Protein AF-A0A5C7KSA1-F1 (afdb_monomer)

Structure (mmCIF, N/CA/C/O backbone):
data_AF-A0A5C7KSA1-F1
#
_entry.id   AF-A0A5C7KSA1-F1
#
loop_
_atom_site.group_PDB
_atom_site.id
_atom_site.type_symbol
_atom_site.label_atom_id
_atom_site.label_alt_id
_atom_site.label_comp_id
_atom_site.label_asym_id
_atom_site.label_entity_id
_atom_site.label_seq_id
_atom_site.pdbx_PDB_ins_code
_atom_site.Cartn_x
_atom_site.Cartn_y
_atom_site.Cartn_z
_atom_site.occupa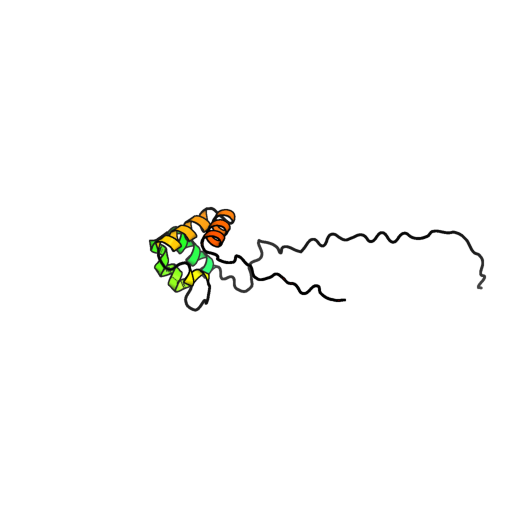ncy
_atom_site.B_iso_or_equiv
_atom_site.auth_seq_id
_atom_site.auth_comp_id
_atom_site.auth_asym_id
_atom_site.auth_atom_id
_atom_site.pdbx_PDB_model_num
ATOM 1 N N . MET A 1 1 ? 49.947 35.793 -51.530 1.00 36.53 1 MET A N 1
ATOM 2 C CA . MET A 1 1 ? 50.448 37.117 -51.109 1.00 36.53 1 MET A CA 1
ATOM 3 C C . MET A 1 1 ? 49.514 37.658 -50.042 1.00 36.53 1 MET A C 1
ATOM 5 O O . MET A 1 1 ? 48.342 37.882 -50.291 1.00 36.53 1 MET A O 1
ATOM 9 N N . ASN A 1 2 ? 50.054 37.739 -48.840 1.00 44.66 2 ASN A N 1
ATOM 10 C CA . ASN A 1 2 ? 49.577 38.413 -47.641 1.00 44.66 2 ASN A CA 1
ATOM 11 C C . ASN A 1 2 ? 49.479 39.934 -47.838 1.00 44.66 2 ASN A C 1
ATOM 13 O O . ASN A 1 2 ? 50.385 40.516 -48.430 1.00 44.66 2 ASN A O 1
ATOM 17 N N . LYS A 1 3 ? 48.442 40.567 -47.271 1.00 44.00 3 LYS A N 1
ATOM 18 C CA . LYS A 1 3 ? 48.503 41.944 -46.755 1.00 44.00 3 LYS A CA 1
ATOM 19 C C . LYS A 1 3 ? 47.337 42.242 -45.805 1.00 44.00 3 LYS A C 1
ATOM 21 O O . LYS A 1 3 ? 46.172 42.045 -46.123 1.00 44.00 3 LYS A O 1
ATOM 26 N N . THR A 1 4 ? 47.758 42.663 -44.624 1.00 53.41 4 THR A N 1
ATOM 27 C CA . THR A 1 4 ? 47.075 43.171 -43.431 1.00 53.41 4 THR A CA 1
ATOM 28 C C . THR A 1 4 ? 46.329 44.485 -43.686 1.00 53.41 4 THR A C 1
ATOM 30 O O . THR A 1 4 ? 46.651 45.142 -44.673 1.00 53.41 4 THR A O 1
ATOM 33 N N . LEU A 1 5 ? 45.449 44.868 -42.735 1.00 49.66 5 LEU A N 1
ATOM 34 C CA . LEU A 1 5 ? 44.826 46.189 -42.418 1.00 49.66 5 LEU A CA 1
ATOM 35 C C . LEU A 1 5 ? 43.305 45.986 -42.195 1.00 49.66 5 LEU A C 1
ATOM 37 O O . LEU A 1 5 ? 42.706 45.204 -42.915 1.00 49.66 5 LEU A O 1
ATOM 41 N N . LEU A 1 6 ? 42.568 46.604 -41.270 1.00 46.53 6 LEU A N 1
ATOM 42 C CA . LEU A 1 6 ? 42.792 47.614 -40.236 1.00 46.53 6 LEU A CA 1
ATOM 43 C C . LEU A 1 6 ? 41.576 47.541 -39.264 1.00 46.53 6 LEU A C 1
ATOM 45 O O . LEU A 1 6 ? 40.485 47.135 -39.653 1.00 46.53 6 LEU A O 1
ATOM 49 N N . VAL A 1 7 ? 41.814 47.944 -38.017 1.00 49.81 7 VAL A N 1
ATOM 50 C CA . VAL A 1 7 ? 40.926 48.315 -36.893 1.00 49.81 7 VAL A CA 1
ATOM 51 C C . VAL A 1 7 ? 39.479 48.743 -37.224 1.00 49.81 7 VAL A C 1
ATOM 53 O O . VAL A 1 7 ? 39.268 49.602 -38.076 1.00 49.81 7 VAL A O 1
ATOM 56 N N . GLY A 1 8 ? 38.506 48.290 -36.412 1.00 44.59 8 GLY A N 1
ATOM 57 C CA . GLY A 1 8 ? 37.218 48.981 -36.257 1.00 44.59 8 GLY A CA 1
ATOM 58 C C . GLY A 1 8 ? 36.161 48.288 -35.378 1.00 44.59 8 GLY A C 1
ATOM 59 O O . GLY A 1 8 ? 35.843 47.129 -35.596 1.00 44.59 8 GLY A O 1
ATOM 60 N N . LEU A 1 9 ? 35.568 49.078 -34.472 1.00 44.22 9 LEU A N 1
ATOM 61 C CA . LEU A 1 9 ? 34.281 48.913 -33.767 1.00 44.22 9 LEU A CA 1
ATOM 62 C C . LEU A 1 9 ? 34.159 47.945 -32.566 1.00 44.22 9 LEU A C 1
ATOM 64 O O . LEU A 1 9 ? 34.000 46.737 -32.689 1.00 44.22 9 LEU A O 1
ATOM 68 N N . SER A 1 10 ? 34.122 48.571 -31.385 1.00 49.38 10 SER A N 1
ATOM 69 C CA . SER A 1 10 ? 33.094 48.479 -30.334 1.00 49.38 10 SER A CA 1
ATOM 70 C C . SER A 1 10 ? 32.069 47.340 -30.413 1.00 49.38 10 SER A C 1
ATOM 72 O O . SER A 1 10 ? 31.313 47.295 -31.370 1.00 49.38 10 SER A O 1
ATOM 74 N N . VAL A 1 11 ? 31.932 46.558 -29.333 1.00 49.16 11 VAL A N 1
ATOM 75 C CA . VAL A 1 11 ? 30.693 46.353 -28.541 1.00 49.16 11 VAL A CA 1
ATOM 76 C C . VAL A 1 11 ? 31.086 45.562 -27.284 1.00 49.16 11 VAL A C 1
ATOM 78 O O . VAL A 1 11 ? 31.581 44.441 -27.381 1.00 49.16 11 VAL A O 1
ATOM 81 N N . LEU A 1 12 ? 30.853 46.133 -26.095 1.00 44.16 12 LEU A N 1
ATOM 82 C CA . LEU A 1 12 ? 30.820 45.370 -24.844 1.00 44.16 12 LEU A CA 1
ATOM 83 C C . LEU A 1 12 ? 29.696 44.338 -24.981 1.00 44.16 12 LEU A C 1
ATOM 85 O O . LEU A 1 12 ? 28.515 44.681 -24.924 1.00 44.16 12 LEU A O 1
ATOM 89 N N . SER A 1 13 ? 30.053 43.083 -25.222 1.00 50.84 13 SER A N 1
ATOM 90 C CA . SER A 1 13 ? 29.083 42.000 -25.273 1.00 50.84 13 SER A CA 1
ATOM 91 C C . SER A 1 13 ? 28.599 41.762 -23.845 1.00 50.84 13 SER A C 1
ATOM 93 O O . SER A 1 13 ? 29.296 41.143 -23.042 1.00 50.84 13 SER A O 1
ATOM 95 N N . LEU A 1 14 ? 27.421 42.292 -23.503 1.00 47.72 14 LEU A N 1
ATOM 96 C CA . LEU A 1 14 ? 26.674 41.830 -22.339 1.00 47.72 14 LEU A CA 1
ATOM 97 C C . LEU A 1 14 ? 26.445 40.332 -22.550 1.00 47.72 14 LEU A C 1
ATOM 99 O O . LEU A 1 14 ? 25.612 39.929 -23.361 1.00 47.72 14 LEU A O 1
ATOM 103 N N . ILE A 1 15 ? 27.218 39.504 -21.851 1.00 49.56 15 ILE A N 1
ATOM 104 C CA . ILE A 1 15 ? 26.932 38.081 -21.734 1.00 49.56 15 ILE A CA 1
ATOM 105 C C . ILE A 1 15 ? 25.646 38.015 -20.920 1.00 49.56 15 ILE A C 1
ATOM 107 O O . ILE A 1 15 ? 25.657 38.068 -19.690 1.00 49.56 15 ILE A O 1
ATOM 111 N N . ALA A 1 16 ? 24.516 37.971 -21.623 1.00 50.62 16 ALA A N 1
ATOM 112 C CA . ALA A 1 16 ? 23.271 37.526 -21.043 1.00 50.62 16 ALA A CA 1
ATOM 113 C C . ALA A 1 16 ? 23.531 36.097 -20.564 1.00 50.62 16 ALA A C 1
ATOM 115 O O . ALA A 1 16 ? 23.592 35.160 -21.359 1.00 50.62 16 ALA A O 1
ATOM 116 N N . LEU A 1 17 ? 23.748 35.952 -19.257 1.00 48.88 17 LEU A N 1
ATOM 117 C CA . LEU A 1 17 ? 23.601 34.690 -18.557 1.00 48.88 17 LEU A CA 1
ATOM 118 C C . LEU A 1 17 ? 22.147 34.278 -18.770 1.00 48.88 17 LEU A C 1
ATOM 120 O O . LEU A 1 17 ? 21.267 34.620 -17.982 1.00 48.88 17 LEU A O 1
ATOM 124 N N . SER A 1 18 ? 21.882 33.594 -19.882 1.00 49.88 18 SER A N 1
ATOM 125 C CA . SER A 1 18 ? 20.674 32.816 -20.041 1.00 49.88 18 SER A CA 1
ATOM 126 C C . SER A 1 18 ? 20.754 31.763 -18.952 1.00 49.88 18 SER A C 1
ATOM 128 O O . SER A 1 18 ? 21.420 30.736 -19.100 1.00 49.88 18 SER A O 1
ATOM 130 N N . SER A 1 19 ? 20.133 32.057 -17.817 1.00 50.88 19 SER A N 1
ATOM 131 C CA . SER A 1 19 ? 19.717 31.058 -16.860 1.00 50.88 19 SER A CA 1
ATOM 132 C C . SER A 1 19 ? 18.783 30.132 -17.626 1.00 50.88 19 SER A C 1
ATOM 134 O O . SER A 1 19 ? 17.577 30.346 -17.708 1.00 50.88 19 SER A O 1
ATOM 136 N N . THR A 1 20 ? 19.356 29.113 -18.271 1.00 51.50 20 THR A N 1
ATOM 137 C CA . THR A 1 20 ? 18.608 27.946 -18.710 1.00 51.50 20 THR A CA 1
ATOM 138 C C . THR A 1 20 ? 17.913 27.464 -17.461 1.00 51.50 20 THR A C 1
ATOM 140 O O . THR A 1 20 ? 18.565 26.941 -16.556 1.00 51.50 20 THR A O 1
ATOM 143 N N . ALA A 1 21 ? 16.612 27.745 -17.373 1.00 51.03 21 ALA A N 1
ATOM 144 C CA . ALA A 1 21 ? 15.756 27.195 -16.353 1.00 51.03 21 ALA A CA 1
ATOM 145 C C . ALA A 1 21 ? 16.053 25.701 -16.354 1.00 51.03 21 ALA A C 1
ATOM 147 O O . ALA A 1 21 ? 15.773 25.011 -17.339 1.00 51.03 21 ALA A O 1
ATOM 148 N N . ALA A 1 22 ? 16.731 25.234 -15.305 1.00 57.50 22 ALA A N 1
ATOM 149 C CA . ALA A 1 22 ? 17.000 23.830 -15.113 1.00 57.50 22 ALA A CA 1
ATOM 150 C C . ALA A 1 22 ? 15.629 23.194 -14.915 1.00 57.50 22 ALA A C 1
ATOM 152 O O . ALA A 1 22 ? 15.093 23.142 -13.809 1.00 57.50 22 ALA A O 1
ATOM 153 N N . SER A 1 23 ? 15.009 22.792 -16.022 1.00 58.22 23 SER A N 1
ATOM 154 C CA . SER A 1 23 ? 13.847 21.930 -16.003 1.00 58.22 23 SER A CA 1
ATOM 155 C C . SER A 1 23 ? 14.371 20.635 -15.423 1.00 58.22 23 SER A C 1
ATOM 157 O O . SER A 1 23 ? 14.975 19.837 -16.135 1.00 58.22 23 SER A O 1
ATOM 159 N N . ALA A 1 24 ? 14.252 20.484 -14.103 1.00 61.00 24 ALA A N 1
ATOM 160 C CA . ALA A 1 24 ? 14.585 19.246 -13.431 1.00 61.00 24 ALA A CA 1
ATOM 161 C C . ALA A 1 24 ? 13.820 18.153 -14.175 1.00 61.00 24 ALA A C 1
ATOM 163 O O . ALA A 1 24 ? 12.588 18.142 -14.167 1.00 61.00 24 ALA A O 1
ATOM 164 N N . TYR A 1 25 ? 14.549 17.314 -14.909 1.00 57.53 25 TYR A N 1
ATOM 165 C CA . TYR A 1 25 ? 13.973 16.227 -15.677 1.00 57.53 25 TYR A CA 1
ATOM 166 C C . TYR A 1 25 ? 13.189 15.352 -14.695 1.00 57.53 25 TYR A C 1
ATOM 168 O O . TYR A 1 25 ? 13.774 14.678 -13.850 1.00 57.53 25 TYR A O 1
ATOM 176 N N . ARG A 1 26 ? 11.853 15.411 -14.760 1.00 60.28 26 ARG A N 1
ATOM 177 C CA . ARG A 1 26 ? 10.962 14.733 -13.800 1.00 60.28 26 ARG A CA 1
ATOM 178 C C . ARG A 1 26 ? 10.853 13.224 -14.048 1.00 60.28 26 ARG A C 1
ATOM 180 O O . ARG A 1 26 ? 10.099 12.551 -13.353 1.00 60.28 26 ARG A O 1
ATOM 187 N N . GLY A 1 27 ? 11.614 12.692 -15.007 1.00 62.06 27 GLY A N 1
ATOM 188 C CA . GLY A 1 27 ? 11.396 11.353 -15.533 1.00 62.06 27 GLY A CA 1
ATOM 189 C C . GLY A 1 27 ? 10.112 11.280 -16.357 1.00 62.06 27 GLY A C 1
ATOM 190 O O . GLY A 1 27 ? 9.247 12.152 -16.293 1.00 62.06 27 GLY A O 1
ATOM 191 N N . ASP A 1 28 ? 10.001 10.228 -17.156 1.00 71.31 28 ASP A N 1
ATOM 192 C CA . ASP A 1 28 ? 8.746 9.873 -17.807 1.00 71.31 28 ASP A CA 1
ATOM 193 C C . ASP A 1 28 ? 7.931 9.022 -16.817 1.00 71.31 28 ASP A C 1
ATOM 195 O O . ASP A 1 28 ? 8.413 7.956 -16.421 1.00 71.31 28 ASP A O 1
ATOM 199 N N . PRO A 1 29 ? 6.732 9.461 -16.390 1.00 66.00 29 PRO A N 1
ATOM 200 C CA . PRO A 1 29 ? 5.904 8.714 -15.443 1.00 66.00 29 PRO A CA 1
ATOM 201 C C . PRO A 1 29 ? 5.436 7.360 -15.993 1.00 66.00 29 PRO A C 1
ATOM 203 O O . PRO A 1 29 ? 5.007 6.507 -15.218 1.00 66.00 29 PRO A O 1
ATOM 206 N N . ASN A 1 30 ? 5.539 7.142 -17.307 1.00 76.06 30 ASN A N 1
ATOM 207 C CA . ASN A 1 30 ? 5.219 5.869 -17.945 1.00 76.06 30 ASN A CA 1
ATOM 208 C C . ASN A 1 30 ? 6.396 4.883 -17.920 1.00 76.06 30 ASN A C 1
ATOM 210 O O . ASN A 1 30 ? 6.214 3.702 -18.218 1.00 76.06 30 ASN A O 1
ATOM 214 N N . LYS A 1 31 ? 7.606 5.328 -17.552 1.00 77.19 31 LYS A N 1
ATOM 215 C CA . LYS A 1 31 ? 8.766 4.440 -17.443 1.00 77.19 31 LYS A CA 1
ATOM 216 C C . LYS A 1 31 ? 8.718 3.662 -16.136 1.00 77.19 31 LYS A C 1
ATOM 218 O O . LYS A 1 31 ? 8.820 4.209 -15.040 1.00 77.19 31 LYS A O 1
ATOM 223 N N . GLN A 1 32 ? 8.603 2.350 -16.274 1.00 82.19 32 GLN A N 1
ATOM 224 C CA . GLN A 1 32 ? 8.685 1.408 -15.169 1.00 82.19 32 GLN A CA 1
ATOM 225 C C . GLN A 1 32 ? 10.140 1.284 -14.700 1.00 82.19 32 GLN A C 1
ATOM 227 O O . GLN A 1 32 ? 11.067 1.227 -15.507 1.00 82.19 32 GLN A O 1
ATOM 232 N N . GLY A 1 33 ? 10.353 1.273 -13.383 1.00 73.56 33 GLY A N 1
ATOM 233 C CA . GLY A 1 33 ? 11.691 1.105 -12.815 1.00 73.56 33 GLY A CA 1
ATOM 234 C C . GLY A 1 33 ? 12.230 -0.321 -13.006 1.00 73.56 33 GLY A C 1
ATOM 235 O O . GLY A 1 33 ? 11.446 -1.245 -13.210 1.00 73.56 33 GLY A O 1
ATOM 236 N N . PRO A 1 34 ? 13.544 -0.542 -12.835 1.00 77.62 34 PRO A N 1
ATOM 237 C CA . PRO A 1 34 ? 14.175 -1.861 -13.000 1.00 77.62 34 PRO A CA 1
ATOM 238 C C . PRO A 1 34 ? 13.647 -2.936 -12.031 1.00 77.62 34 PRO A C 1
ATOM 240 O O . PRO A 1 34 ? 13.852 -4.121 -12.252 1.00 77.62 34 PRO A O 1
ATOM 243 N N . ASN A 1 35 ? 12.947 -2.528 -10.968 1.00 79.00 35 ASN A N 1
ATOM 244 C CA . ASN A 1 35 ? 12.313 -3.414 -9.988 1.00 79.00 35 ASN A CA 1
ATOM 245 C C . ASN A 1 35 ? 10.812 -3.650 -10.254 1.00 79.00 35 ASN A C 1
ATOM 247 O O . ASN A 1 35 ? 10.102 -4.136 -9.367 1.00 79.00 35 ASN A O 1
ATOM 251 N N . TYR A 1 36 ? 10.295 -3.232 -11.413 1.00 84.06 36 TYR A N 1
ATOM 252 C CA . TYR A 1 36 ? 8.911 -3.486 -11.794 1.00 84.06 36 TYR A CA 1
ATOM 253 C C . TYR A 1 36 ? 8.746 -4.923 -12.290 1.00 84.06 36 TYR A C 1
ATOM 255 O O . TYR A 1 36 ? 9.439 -5.360 -13.202 1.00 84.06 36 TYR A O 1
ATOM 263 N N . ASP A 1 37 ? 7.783 -5.626 -11.703 1.00 88.69 37 ASP A N 1
ATOM 264 C CA . ASP A 1 37 ? 7.345 -6.946 -12.141 1.00 88.69 37 ASP A CA 1
ATOM 265 C C . ASP A 1 37 ? 5.828 -6.883 -12.424 1.00 88.69 37 ASP A C 1
ATOM 267 O O . ASP A 1 37 ? 5.057 -6.576 -11.499 1.00 88.69 37 ASP A O 1
ATOM 271 N N . PRO A 1 38 ? 5.377 -7.115 -13.676 1.00 89.31 38 PRO A N 1
ATOM 272 C CA . PRO A 1 38 ? 3.968 -6.981 -14.053 1.00 89.31 38 PRO A CA 1
ATOM 273 C C . PRO A 1 38 ? 3.044 -7.963 -13.322 1.00 89.31 38 PRO A C 1
ATOM 275 O O . PRO A 1 38 ? 1.927 -7.601 -12.935 1.00 89.31 38 PRO A O 1
ATOM 278 N N . ALA A 1 39 ? 3.505 -9.199 -13.102 1.00 90.12 39 ALA A N 1
ATOM 279 C CA . ALA A 1 39 ? 2.718 -10.239 -12.445 1.00 90.12 39 ALA A CA 1
ATOM 280 C C . ALA A 1 39 ? 2.460 -9.871 -10.978 1.00 90.12 39 ALA A C 1
ATOM 282 O O . ALA A 1 39 ? 1.323 -9.899 -10.502 1.00 90.12 39 ALA A O 1
ATOM 283 N N . ARG A 1 40 ? 3.499 -9.412 -10.279 1.00 89.00 40 ARG A N 1
ATOM 284 C CA . ARG A 1 40 ? 3.412 -8.904 -8.912 1.00 89.00 40 ARG A CA 1
ATOM 285 C C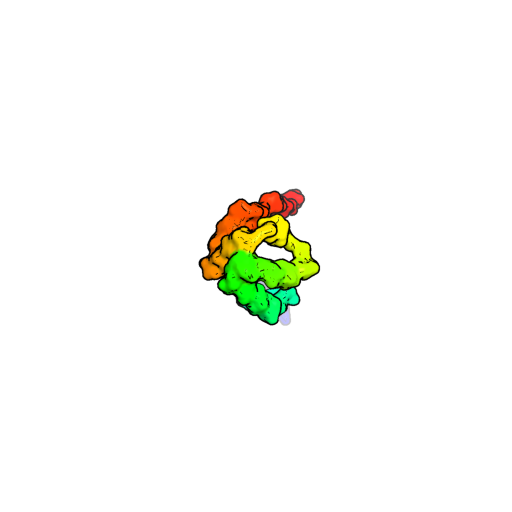 . ARG A 1 40 ? 2.572 -7.637 -8.829 1.00 89.00 40 ARG A C 1
ATOM 287 O O . ARG A 1 40 ? 1.801 -7.504 -7.881 1.00 89.00 40 ARG A O 1
ATOM 294 N N . HIS A 1 41 ? 2.715 -6.704 -9.775 1.00 89.56 41 HIS A N 1
ATOM 295 C CA . HIS A 1 41 ? 1.884 -5.499 -9.803 1.00 89.56 41 HIS A CA 1
ATOM 296 C C . HIS A 1 41 ? 0.401 -5.874 -9.858 1.00 89.56 41 HIS A C 1
ATOM 298 O O . HIS A 1 41 ? -0.375 -5.431 -9.016 1.00 89.56 41 HIS A O 1
ATOM 304 N N . THR A 1 42 ? 0.038 -6.761 -10.782 1.00 93.38 42 THR A N 1
ATOM 305 C CA . THR A 1 42 ? -1.332 -7.261 -10.939 1.00 93.38 42 THR A CA 1
ATOM 306 C C . THR A 1 42 ? -1.820 -7.977 -9.679 1.00 93.38 42 THR A C 1
ATOM 308 O O . THR A 1 42 ? -2.909 -7.688 -9.186 1.00 93.38 42 THR A O 1
ATOM 311 N N . ALA A 1 43 ? -0.990 -8.842 -9.086 1.00 93.38 43 ALA A N 1
ATOM 312 C CA . ALA A 1 43 ? -1.327 -9.535 -7.845 1.00 93.38 43 ALA A CA 1
ATOM 313 C C . ALA A 1 43 ? -1.617 -8.554 -6.697 1.00 93.38 43 ALA A C 1
ATOM 315 O O . ALA A 1 43 ? -2.588 -8.735 -5.965 1.00 93.38 43 ALA A O 1
ATOM 316 N N . ILE A 1 44 ? -0.825 -7.484 -6.564 1.00 91.50 44 ILE A N 1
ATOM 317 C CA . ILE A 1 44 ? -1.061 -6.432 -5.567 1.00 91.50 44 ILE A CA 1
ATOM 318 C C . ILE A 1 44 ? -2.367 -5.682 -5.854 1.00 91.50 44 ILE A C 1
ATOM 320 O O . ILE A 1 44 ? -3.144 -5.465 -4.923 1.00 91.50 44 ILE A O 1
ATOM 324 N N . GLN A 1 45 ? -2.650 -5.324 -7.107 1.00 93.31 45 GLN A N 1
ATOM 325 C CA . GLN A 1 45 ? -3.903 -4.646 -7.460 1.00 93.31 45 GLN A CA 1
ATOM 326 C C . GLN A 1 45 ? -5.132 -5.477 -7.071 1.00 93.31 45 GLN A C 1
ATOM 328 O O . GLN A 1 45 ? -6.074 -4.948 -6.476 1.00 93.31 45 GLN A O 1
ATOM 333 N N . GLU A 1 46 ? -5.096 -6.794 -7.288 1.00 94.56 46 GLU A N 1
ATOM 334 C CA . GLU A 1 46 ? -6.171 -7.683 -6.837 1.00 94.56 46 GLU A CA 1
ATOM 335 C C . GLU A 1 46 ? -6.328 -7.689 -5.310 1.00 94.56 46 GLU A C 1
ATOM 337 O O . GLU A 1 46 ? -7.454 -7.739 -4.807 1.00 94.56 46 GLU A O 1
ATOM 342 N N . THR A 1 47 ? -5.236 -7.573 -4.542 1.00 94.19 47 THR A N 1
ATOM 343 C CA . THR A 1 47 ? -5.351 -7.425 -3.078 1.00 94.19 47 THR A CA 1
ATOM 344 C C . THR A 1 47 ? -6.060 -6.132 -2.681 1.00 94.19 47 THR A C 1
ATOM 346 O O . THR A 1 47 ? -6.914 -6.162 -1.798 1.00 94.19 47 THR A O 1
ATOM 349 N N . PHE A 1 48 ? -5.796 -5.015 -3.366 1.00 94.12 48 PHE A N 1
ATOM 350 C CA . PHE A 1 48 ? -6.499 -3.754 -3.110 1.00 94.12 48 PHE A CA 1
ATOM 351 C C . PHE A 1 48 ? -7.972 -3.821 -3.520 1.00 94.12 48 PHE A C 1
ATOM 353 O O . PHE A 1 48 ? -8.842 -3.248 -2.854 1.00 94.12 48 PHE A O 1
ATOM 360 N N . ARG A 1 49 ? -8.293 -4.558 -4.589 1.00 93.06 49 ARG A N 1
ATOM 361 C CA . ARG A 1 49 ? -9.678 -4.778 -5.019 1.00 93.06 49 ARG A CA 1
ATOM 362 C C . ARG A 1 49 ? -10.493 -5.500 -3.945 1.00 9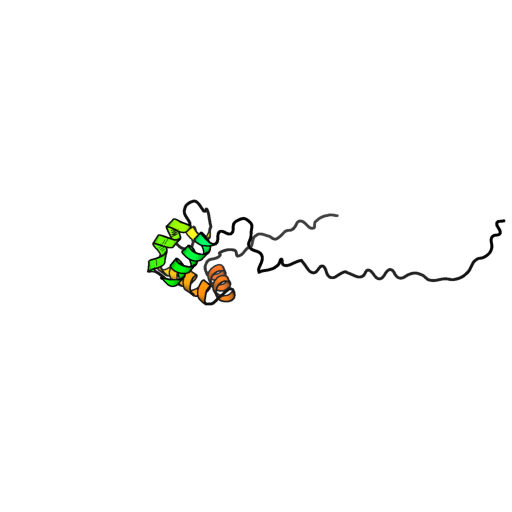3.06 49 ARG A C 1
ATOM 364 O O . ARG A 1 49 ? -11.616 -5.081 -3.682 1.00 93.06 49 ARG A O 1
ATOM 371 N N . LYS A 1 50 ? -9.892 -6.488 -3.272 1.00 91.69 50 LYS A N 1
ATOM 372 C CA . LYS A 1 50 ? -10.492 -7.264 -2.170 1.00 91.69 50 LYS A CA 1
ATOM 373 C C . LYS A 1 50 ? -10.678 -6.488 -0.855 1.00 91.69 50 LYS A C 1
ATOM 375 O O . LYS A 1 50 ? -11.347 -7.001 0.036 1.00 91.69 50 LYS A O 1
ATOM 380 N N . GLY A 1 51 ? -10.114 -5.285 -0.711 1.00 91.25 51 GLY A N 1
ATOM 381 C CA . GLY A 1 51 ? -10.243 -4.492 0.520 1.00 91.25 51 GLY A CA 1
ATOM 382 C C . GLY A 1 51 ? -9.660 -5.225 1.733 1.00 91.25 51 GLY A C 1
ATOM 383 O O . GLY A 1 51 ? -8.603 -5.835 1.624 1.00 91.25 51 GLY A O 1
ATOM 384 N N . GLU A 1 52 ? -10.342 -5.216 2.880 1.00 90.69 52 GLU A N 1
ATOM 385 C CA . GLU A 1 52 ? -9.840 -5.830 4.125 1.00 90.69 52 GLU A CA 1
ATOM 386 C C . GLU A 1 52 ? -9.408 -7.297 3.960 1.00 90.69 52 GLU A C 1
ATOM 388 O O . GLU A 1 52 ? -8.345 -7.695 4.443 1.00 90.69 52 GLU A O 1
ATOM 393 N N . SER A 1 53 ? -10.170 -8.095 3.205 1.00 93.50 53 SER A N 1
ATOM 394 C CA . SER A 1 53 ? -9.872 -9.513 2.955 1.00 93.50 53 SER A CA 1
ATOM 395 C C . SER A 1 53 ? -8.595 -9.736 2.133 1.00 93.50 53 SER A C 1
ATOM 397 O O . SER A 1 53 ? -8.065 -10.846 2.093 1.00 93.50 53 SER A O 1
ATOM 399 N N . GLY A 1 54 ? -8.084 -8.698 1.466 1.00 92.88 54 GLY A N 1
ATOM 400 C CA . GLY A 1 54 ? -6.841 -8.744 0.700 1.00 92.88 54 GLY A CA 1
ATOM 401 C C . GLY A 1 54 ? -5.574 -8.668 1.554 1.00 92.88 54 GLY A C 1
ATOM 402 O O . GLY A 1 54 ? -4.501 -9.001 1.049 1.00 92.88 54 GLY A O 1
ATOM 403 N N . TYR A 1 55 ? -5.676 -8.279 2.830 1.00 94.94 55 TYR A N 1
ATOM 404 C CA . TYR A 1 55 ? -4.518 -7.964 3.673 1.00 94.94 55 TYR A CA 1
ATOM 405 C C . TYR A 1 55 ? -3.529 -9.128 3.824 1.00 94.94 55 TYR A C 1
ATOM 407 O O . TYR A 1 55 ? -2.326 -8.954 3.637 1.00 94.94 55 TYR A O 1
ATOM 415 N N . SER A 1 56 ? -4.020 -10.341 4.090 1.00 93.94 56 SER A N 1
ATOM 416 C CA . SER A 1 56 ? -3.167 -11.527 4.254 1.00 93.94 56 SER A CA 1
ATOM 417 C C . SER A 1 56 ? -2.420 -11.894 2.967 1.00 93.94 56 SER A C 1
ATOM 419 O O . SER A 1 56 ? -1.251 -12.275 3.004 1.00 93.94 56 SER A O 1
ATOM 421 N N . SER A 1 57 ? -3.075 -11.736 1.813 1.00 94.62 57 SER A N 1
ATOM 422 C CA . SER A 1 57 ? -2.459 -11.954 0.500 1.00 94.62 57 SER A CA 1
ATOM 423 C C . SER A 1 57 ? -1.419 -10.876 0.202 1.00 94.62 57 SER A C 1
ATOM 425 O O . SER A 1 57 ? -0.334 -11.175 -0.290 1.00 94.62 57 SER A O 1
ATOM 427 N N . TRP A 1 58 ? -1.721 -9.626 0.556 1.00 94.44 58 TRP A N 1
ATOM 428 C CA . TRP A 1 58 ? -0.797 -8.512 0.405 1.00 94.44 58 TRP A CA 1
ATOM 429 C C . TRP A 1 58 ? 0.458 -8.689 1.263 1.00 94.44 58 TRP A C 1
ATOM 431 O O . TRP A 1 58 ? 1.562 -8.492 0.761 1.00 94.44 58 TRP A O 1
ATOM 441 N N . LEU A 1 59 ? 0.322 -9.135 2.517 1.00 92.00 59 LEU A N 1
ATOM 442 C CA . LEU A 1 59 ? 1.464 -9.418 3.391 1.00 92.00 59 LEU A CA 1
ATOM 443 C C . LEU A 1 59 ? 2.418 -10.450 2.781 1.00 92.00 59 LEU A C 1
ATOM 445 O O . LEU A 1 59 ? 3.625 -10.220 2.797 1.00 92.00 59 LEU A O 1
ATOM 449 N N . LYS A 1 60 ? 1.887 -11.528 2.186 1.00 92.88 60 LYS A N 1
ATOM 450 C CA . LYS A 1 60 ? 2.686 -12.540 1.470 1.00 92.88 60 LYS A CA 1
ATOM 451 C C . LYS A 1 60 ? 3.423 -11.942 0.268 1.00 92.88 60 LYS A C 1
ATOM 453 O O . LYS A 1 60 ? 4.612 -12.167 0.092 1.00 92.88 60 LYS A O 1
ATOM 458 N N . LEU A 1 61 ? 2.758 -11.095 -0.523 1.00 91.12 61 LEU A N 1
ATOM 459 C CA . LEU A 1 61 ? 3.386 -10.386 -1.656 1.00 91.12 61 LEU A CA 1
ATOM 460 C C . LEU A 1 61 ? 4.443 -9.346 -1.229 1.00 91.12 61 LEU A C 1
ATOM 462 O O . LEU A 1 61 ? 5.231 -8.864 -2.055 1.00 91.12 61 LEU A O 1
ATOM 466 N N . MET A 1 62 ? 4.432 -8.965 0.048 1.00 88.56 62 MET A N 1
ATOM 467 C CA . MET A 1 62 ? 5.372 -8.041 0.683 1.00 88.56 62 MET A CA 1
ATOM 468 C C . MET A 1 62 ? 6.380 -8.765 1.593 1.00 88.56 62 MET A C 1
ATOM 470 O O . MET A 1 62 ? 7.172 -8.122 2.295 1.00 88.56 62 MET A O 1
ATOM 474 N N . GLU A 1 63 ? 6.379 -10.095 1.602 1.00 87.75 63 GLU A N 1
ATOM 475 C CA . GLU A 1 63 ? 7.382 -10.900 2.286 1.00 87.75 63 GLU A CA 1
ATOM 476 C C . GLU A 1 63 ? 8.769 -10.664 1.665 1.00 87.75 63 GLU A C 1
ATOM 478 O O . GLU A 1 63 ? 8.897 -10.337 0.485 1.00 87.75 63 GLU A O 1
ATOM 483 N N . GLY A 1 64 ? 9.818 -10.680 2.490 1.00 82.12 64 GLY A N 1
ATOM 484 C CA . GLY A 1 64 ? 11.183 -10.354 2.051 1.00 82.12 64 GLY A CA 1
ATOM 485 C C . GLY A 1 64 ? 11.430 -8.885 1.667 1.00 82.12 64 GLY A C 1
ATOM 486 O O . GLY A 1 64 ? 12.564 -8.512 1.384 1.00 82.12 64 GLY A O 1
ATOM 487 N N . LYS A 1 65 ? 10.408 -8.014 1.686 1.00 80.56 65 LYS A N 1
ATOM 488 C CA . LYS A 1 65 ? 10.569 -6.569 1.458 1.00 80.56 65 LYS A CA 1
ATOM 489 C C . LYS A 1 65 ? 10.529 -5.808 2.780 1.00 80.56 65 LYS A C 1
ATOM 491 O O . LYS A 1 65 ? 9.470 -5.667 3.395 1.00 80.56 65 LYS A O 1
ATOM 496 N N . ALA A 1 66 ? 11.676 -5.283 3.201 1.00 68.25 66 ALA A N 1
ATOM 497 C CA . ALA A 1 66 ? 11.754 -4.331 4.303 1.00 68.25 66 ALA A CA 1
ATOM 498 C C . ALA A 1 66 ? 11.200 -2.980 3.828 1.00 68.25 66 ALA A C 1
ATOM 500 O O . ALA A 1 66 ? 11.861 -2.236 3.108 1.00 68.25 66 ALA A O 1
ATOM 501 N N . THR A 1 67 ? 9.942 -2.687 4.166 1.00 79.69 67 THR A N 1
ATOM 502 C CA . THR A 1 67 ? 9.313 -1.402 3.839 1.00 79.69 67 THR A CA 1
ATOM 503 C C . THR A 1 67 ? 8.622 -0.845 5.071 1.00 79.69 67 THR A C 1
ATOM 505 O O . THR A 1 67 ? 7.860 -1.552 5.728 1.00 79.69 67 THR A O 1
ATOM 508 N N . ARG A 1 68 ? 8.813 0.452 5.330 1.00 84.62 68 ARG A N 1
ATOM 509 C CA . ARG A 1 68 ? 8.103 1.190 6.388 1.00 84.62 68 ARG A CA 1
ATOM 510 C C . ARG A 1 68 ? 6.577 1.068 6.268 1.00 84.62 68 ARG A C 1
ATOM 512 O O . ARG A 1 68 ? 5.860 1.134 7.257 1.00 84.62 68 ARG A O 1
ATOM 519 N N . LEU A 1 69 ? 6.085 0.826 5.052 1.00 86.19 69 LEU A N 1
ATOM 520 C CA . LEU A 1 69 ? 4.676 0.575 4.767 1.00 86.19 69 LEU A CA 1
ATOM 521 C C . LEU A 1 69 ? 4.125 -0.647 5.529 1.00 86.19 69 LEU A C 1
ATOM 523 O O . LEU A 1 69 ? 3.010 -0.576 6.030 1.00 86.19 69 LEU A O 1
ATOM 527 N N . LYS A 1 70 ? 4.899 -1.732 5.682 1.00 89.12 70 LYS A N 1
ATOM 528 C CA . LYS A 1 70 ? 4.483 -2.913 6.468 1.00 89.12 70 LYS A CA 1
ATOM 529 C C . LYS A 1 70 ? 4.375 -2.630 7.964 1.00 89.12 70 LYS A C 1
ATOM 531 O O . LYS A 1 70 ? 3.558 -3.235 8.640 1.00 89.12 70 LYS A O 1
ATOM 536 N N . GLU A 1 71 ? 5.204 -1.730 8.477 1.00 88.38 71 GLU A N 1
ATOM 537 C CA . GLU A 1 71 ? 5.211 -1.371 9.900 1.00 88.38 71 GLU A CA 1
ATOM 538 C C . GLU A 1 71 ? 4.023 -0.478 10.270 1.00 88.38 71 GLU A C 1
ATOM 540 O O . GLU A 1 71 ? 3.562 -0.489 11.410 1.00 88.38 71 GLU A O 1
ATOM 545 N N . VAL A 1 72 ? 3.536 0.301 9.302 1.00 91.25 72 VAL A N 1
ATOM 546 C CA . VAL A 1 72 ? 2.362 1.163 9.451 1.00 91.25 72 VAL A CA 1
ATOM 547 C C . VAL A 1 72 ? 1.066 0.395 9.220 1.00 91.25 72 VAL A C 1
ATOM 549 O O . VAL A 1 72 ? 0.119 0.552 9.986 1.00 91.25 72 VAL A O 1
ATOM 552 N N . ILE A 1 73 ? 1.013 -0.444 8.183 1.00 92.56 73 ILE A N 1
ATOM 553 C CA . ILE A 1 73 ? -0.168 -1.249 7.861 1.00 92.56 73 ILE A CA 1
ATOM 554 C C . ILE A 1 73 ? -0.172 -2.507 8.743 1.00 92.56 73 ILE A C 1
ATOM 556 O O . ILE A 1 73 ? 0.169 -3.611 8.307 1.00 92.56 73 ILE A O 1
ATOM 560 N N . LYS A 1 74 ? -0.535 -2.307 10.013 1.00 89.56 74 LYS A N 1
ATOM 561 C CA . LYS A 1 74 ? -0.530 -3.339 11.063 1.00 89.56 74 LYS A CA 1
ATOM 562 C C . LYS A 1 74 ? -1.753 -4.252 11.048 1.00 89.56 74 LYS A C 1
ATOM 564 O O . LYS A 1 74 ? -1.708 -5.324 11.642 1.00 89.56 74 LYS A O 1
ATOM 569 N N . ASP A 1 75 ? -2.832 -3.827 10.399 1.00 94.00 75 ASP A N 1
ATOM 570 C CA . ASP A 1 75 ? -4.098 -4.549 10.382 1.00 94.00 75 ASP A CA 1
ATOM 571 C C . ASP A 1 75 ? -4.863 -4.355 9.063 1.00 94.00 75 ASP A C 1
ATOM 573 O O . ASP A 1 75 ? -4.499 -3.542 8.203 1.00 94.00 75 ASP A O 1
ATOM 577 N N . SER A 1 76 ? -5.941 -5.127 8.909 1.00 93.88 76 SER A N 1
ATOM 578 C CA . SER A 1 76 ? -6.783 -5.126 7.713 1.00 93.88 76 SER A CA 1
ATOM 579 C C . SER A 1 76 ? -7.532 -3.812 7.490 1.00 93.88 76 SER A C 1
ATOM 581 O O . SER A 1 76 ? -7.798 -3.474 6.338 1.00 93.88 76 SER A O 1
ATOM 583 N N . LYS A 1 77 ? -7.837 -3.049 8.547 1.00 94.81 77 LYS A N 1
ATOM 584 C CA . LYS A 1 77 ? -8.559 -1.772 8.443 1.00 94.81 77 LYS A CA 1
ATOM 585 C C . LYS A 1 77 ? -7.649 -0.698 7.863 1.00 94.81 77 LYS A C 1
ATOM 587 O O . LYS A 1 77 ? -8.013 -0.051 6.884 1.00 94.81 77 LYS A O 1
ATOM 592 N N . VAL A 1 78 ? -6.428 -0.573 8.387 1.00 94.31 78 VAL A N 1
ATOM 593 C CA . VAL A 1 78 ? -5.406 0.332 7.832 1.00 94.31 78 VAL A CA 1
ATOM 594 C C . VAL A 1 78 ? -5.039 -0.085 6.404 1.00 94.31 78 VAL A C 1
ATOM 596 O O . VAL A 1 78 ? -4.818 0.765 5.540 1.00 94.31 78 VAL A O 1
ATOM 599 N N . PHE A 1 79 ? -5.035 -1.391 6.114 1.00 95.94 79 PHE A N 1
ATOM 600 C CA . PHE A 1 79 ? -4.865 -1.883 4.748 1.00 95.94 79 PHE A CA 1
ATOM 601 C C . PHE A 1 79 ? -6.004 -1.448 3.825 1.00 95.94 79 PHE A C 1
ATOM 603 O O . PHE A 1 79 ? -5.737 -0.998 2.713 1.00 95.94 79 PHE A O 1
ATOM 610 N N . ALA A 1 80 ? -7.260 -1.550 4.261 1.00 96.06 80 ALA A N 1
ATOM 611 C CA . ALA A 1 80 ? -8.402 -1.120 3.463 1.00 96.06 80 ALA A CA 1
ATOM 612 C C . ALA A 1 80 ? -8.413 0.392 3.224 1.00 96.06 80 ALA A C 1
ATOM 614 O O . ALA A 1 80 ? -8.717 0.819 2.111 1.00 96.06 80 ALA A O 1
ATOM 615 N N . GLU A 1 81 ? -8.011 1.201 4.209 1.00 95.44 81 GLU A N 1
ATOM 616 C CA . GLU A 1 81 ? -7.786 2.635 3.998 1.00 95.44 81 GLU A CA 1
ATOM 617 C C . GLU A 1 81 ? -6.745 2.880 2.898 1.00 95.44 81 GLU A C 1
ATOM 619 O O . GLU A 1 81 ? -6.985 3.660 1.975 1.00 95.44 81 GLU A O 1
ATOM 624 N N . PHE A 1 82 ? -5.614 2.169 2.946 1.00 95.00 82 PHE A N 1
ATOM 625 C CA . PHE A 1 82 ? -4.576 2.277 1.923 1.00 95.00 82 PHE A CA 1
ATOM 626 C C . PHE A 1 82 ? -5.057 1.802 0.545 1.00 95.00 82 PHE A C 1
ATOM 628 O O . PHE A 1 82 ? -4.806 2.462 -0.461 1.00 95.00 82 PHE A O 1
ATOM 635 N N . ALA A 1 83 ? -5.780 0.684 0.485 1.00 95.12 83 ALA A N 1
ATOM 636 C CA . ALA A 1 83 ? -6.357 0.149 -0.742 1.00 95.12 83 ALA A CA 1
ATOM 637 C C . ALA A 1 83 ? -7.376 1.116 -1.364 1.00 95.12 83 ALA A C 1
ATOM 639 O O . ALA A 1 83 ? -7.399 1.299 -2.581 1.00 95.12 83 ALA A O 1
ATOM 640 N N . ASN A 1 84 ? -8.195 1.774 -0.543 1.00 95.19 84 ASN A N 1
ATOM 641 C CA . ASN A 1 84 ? -9.125 2.802 -1.000 1.00 95.19 84 ASN A CA 1
ATOM 642 C C . ASN A 1 84 ? -8.385 4.043 -1.507 1.00 95.19 84 ASN A C 1
ATOM 644 O O . ASN A 1 84 ? -8.736 4.563 -2.564 1.00 95.19 84 ASN A O 1
ATOM 648 N N . ALA A 1 85 ? -7.323 4.468 -0.820 1.00 94.25 85 ALA A N 1
ATOM 649 C CA . ALA A 1 85 ? -6.472 5.556 -1.285 1.00 94.25 85 ALA A CA 1
ATOM 650 C C . ALA A 1 85 ? -5.846 5.249 -2.659 1.00 94.25 85 ALA A C 1
ATOM 652 O O . ALA A 1 85 ? -5.867 6.101 -3.541 1.00 94.25 85 ALA A O 1
ATOM 653 N N . GLN A 1 86 ? -5.369 4.019 -2.883 1.00 91.62 86 GLN A N 1
ATOM 654 C CA . GLN A 1 86 ? -4.843 3.581 -4.186 1.00 91.62 86 GLN A CA 1
ATOM 655 C C . GLN A 1 86 ? -5.883 3.686 -5.311 1.00 91.62 86 GLN A C 1
ATOM 657 O O . GLN A 1 86 ? -5.549 4.127 -6.407 1.00 91.62 86 GLN A O 1
ATOM 662 N N . LYS A 1 87 ? -7.148 3.339 -5.038 1.00 91.31 87 LYS A N 1
ATOM 663 C CA . LYS A 1 87 ? -8.250 3.452 -6.013 1.00 91.31 87 LYS A CA 1
ATOM 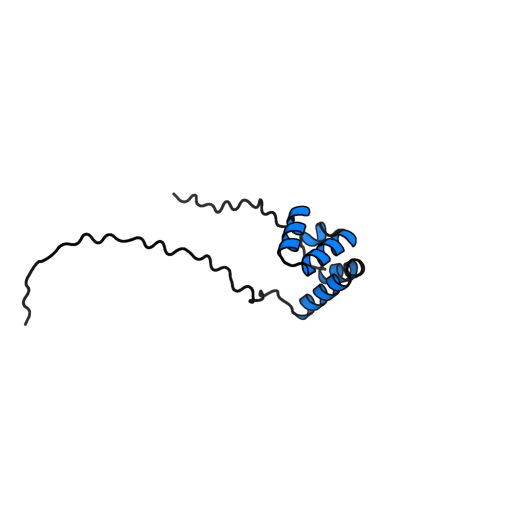664 C C . LYS A 1 87 ? -8.616 4.904 -6.327 1.00 91.31 87 LYS A C 1
ATOM 666 O O . LYS A 1 87 ? -8.954 5.214 -7.462 1.00 91.31 87 LYS A O 1
ATOM 671 N N . GLN A 1 88 ? -8.560 5.781 -5.325 1.00 92.81 88 GLN A N 1
ATOM 672 C CA . GLN A 1 88 ? -8.850 7.213 -5.474 1.00 92.81 88 GLN A CA 1
ATOM 673 C C . GLN A 1 88 ? -7.721 7.975 -6.183 1.00 92.81 88 GLN A C 1
ATOM 675 O O . GLN A 1 88 ? -7.938 9.067 -6.703 1.00 92.81 88 GLN A O 1
ATOM 680 N N . GLY A 1 89 ? -6.521 7.394 -6.221 1.00 90.62 89 GLY A N 1
ATOM 681 C CA . GLY A 1 89 ? -5.375 7.922 -6.943 1.00 90.62 89 GLY A CA 1
ATOM 682 C C . GLY A 1 89 ? -4.359 8.633 -6.052 1.00 90.62 89 GLY A C 1
ATOM 683 O O . GLY A 1 89 ? -4.390 8.587 -4.821 1.00 90.62 89 GLY A O 1
ATOM 684 N N . GLN A 1 90 ? -3.397 9.287 -6.703 1.00 86.88 90 GLN A N 1
ATOM 685 C CA . GLN A 1 90 ? -2.166 9.739 -6.054 1.00 86.88 90 GLN A CA 1
ATOM 686 C C . GLN A 1 90 ? -2.398 10.737 -4.909 1.00 86.88 90 GLN A C 1
ATOM 688 O O . GLN A 1 90 ? -1.681 10.681 -3.911 1.00 86.88 90 GLN A O 1
ATOM 693 N N . SER A 1 91 ? -3.388 11.627 -5.013 1.00 89.75 91 SER A N 1
ATOM 694 C CA . SER A 1 91 ? -3.707 12.605 -3.962 1.00 89.75 91 SER A CA 1
ATOM 695 C C . SER A 1 91 ? -4.142 11.928 -2.659 1.00 89.75 91 SER A C 1
ATOM 697 O O . SER A 1 91 ? -3.631 12.263 -1.590 1.00 89.75 91 SER A O 1
ATOM 699 N N . ALA A 1 92 ? -5.013 10.922 -2.739 1.00 93.00 92 ALA A N 1
ATOM 700 C CA . ALA A 1 92 ? -5.454 10.149 -1.585 1.00 93.00 92 ALA A CA 1
ATOM 701 C C . ALA A 1 92 ? -4.315 9.296 -1.005 1.00 93.00 92 ALA A C 1
ATOM 703 O O . ALA A 1 92 ? -4.167 9.202 0.213 1.00 93.00 92 ALA A O 1
ATOM 704 N N . VAL A 1 93 ? -3.453 8.729 -1.859 1.00 90.56 93 VAL A N 1
ATOM 705 C CA . VAL A 1 93 ? -2.240 8.020 -1.410 1.00 90.56 93 VAL A CA 1
ATOM 706 C C . VAL A 1 93 ? -1.299 8.961 -0.655 1.00 90.56 93 VAL A C 1
ATOM 708 O O . VAL A 1 93 ? -0.737 8.565 0.366 1.00 90.56 93 VAL A O 1
ATOM 711 N N . VAL A 1 94 ? -1.134 10.205 -1.115 1.00 89.94 94 VAL A N 1
ATOM 712 C CA . VAL A 1 94 ? -0.357 11.234 -0.406 1.00 89.94 94 VAL A CA 1
ATOM 713 C C . VAL A 1 94 ? -1.010 11.578 0.931 1.00 89.94 94 VAL A C 1
ATOM 715 O O . VAL A 1 94 ? -0.312 11.608 1.938 1.00 89.94 94 VAL A O 1
ATOM 718 N N . ALA A 1 95 ? -2.332 11.754 0.983 1.00 91.88 95 ALA A N 1
ATOM 719 C CA . ALA A 1 95 ? -3.043 12.024 2.233 1.00 91.88 95 ALA A CA 1
ATOM 720 C C . ALA A 1 95 ? -2.882 10.885 3.255 1.00 91.88 95 ALA A C 1
ATOM 722 O O . ALA A 1 95 ? -2.556 11.140 4.414 1.00 91.88 95 ALA A O 1
ATOM 723 N N . PHE A 1 96 ? -3.024 9.627 2.821 1.00 93.00 96 PHE A N 1
ATOM 724 C CA . PHE A 1 96 ? -2.744 8.453 3.651 1.00 93.00 96 PHE A CA 1
ATOM 725 C C . PHE A 1 96 ? -1.298 8.471 4.157 1.00 93.00 96 PHE A C 1
ATOM 727 O O . PHE A 1 96 ? -1.033 8.281 5.343 1.00 93.00 96 PHE A O 1
ATOM 734 N N . ARG A 1 97 ? -0.344 8.745 3.263 1.00 90.31 97 ARG A N 1
ATOM 735 C CA . ARG A 1 97 ? 1.072 8.822 3.617 1.00 90.31 97 ARG A CA 1
ATOM 736 C C . ARG A 1 97 ? 1.344 9.891 4.670 1.00 90.31 97 ARG A C 1
ATOM 738 O O . ARG A 1 97 ? 2.020 9.598 5.648 1.00 90.31 97 ARG A O 1
ATOM 745 N N . THR A 1 98 ? 0.765 11.076 4.525 1.00 90.44 98 THR A N 1
ATOM 746 C CA . THR A 1 98 ? 0.854 12.1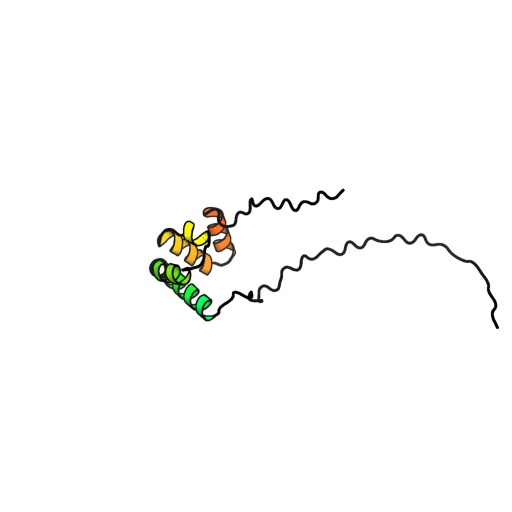51 5.518 1.00 90.44 98 THR A CA 1
ATOM 747 C C . THR A 1 98 ? 0.232 11.735 6.850 1.00 90.44 98 THR A C 1
ATOM 749 O O . THR A 1 98 ? 0.890 11.853 7.880 1.00 90.44 98 THR A O 1
ATOM 752 N N . LYS A 1 99 ? -0.987 11.172 6.833 1.00 92.19 99 LYS A N 1
ATOM 753 C CA . LYS A 1 99 ? -1.706 10.698 8.033 1.00 92.19 99 LYS A CA 1
ATOM 754 C C . LYS A 1 99 ? -0.866 9.723 8.858 1.00 92.19 99 LYS A C 1
ATOM 756 O O . LYS A 1 99 ? -0.858 9.804 10.081 1.00 92.19 99 LYS A O 1
ATOM 761 N N . TYR A 1 100 ? -0.148 8.823 8.192 1.00 90.50 100 TYR A N 1
ATOM 762 C CA . TYR A 1 100 ? 0.663 7.798 8.845 1.00 90.50 100 TYR A CA 1
ATOM 763 C C . TYR A 1 100 ? 2.169 8.097 8.862 1.00 90.50 100 TYR A C 1
ATOM 765 O O . TYR A 1 100 ? 2.972 7.208 9.153 1.00 90.50 100 TYR A O 1
ATOM 773 N N . ASN A 1 101 ? 2.568 9.335 8.554 1.00 87.56 101 ASN A N 1
ATOM 774 C CA . ASN A 1 101 ? 3.966 9.766 8.540 1.00 87.56 101 ASN A CA 1
ATOM 775 C C . ASN A 1 101 ? 4.878 8.866 7.665 1.00 87.56 101 ASN A C 1
ATOM 777 O O . ASN A 1 101 ? 6.023 8.560 8.002 1.00 87.56 101 ASN A O 1
ATOM 781 N N . LEU A 1 102 ? 4.343 8.389 6.539 1.00 84.12 102 LEU A N 1
ATOM 782 C CA . LEU A 1 102 ? 5.023 7.571 5.540 1.00 84.12 102 LEU A CA 1
ATOM 783 C C . LEU A 1 102 ? 5.615 8.468 4.452 1.00 84.12 102 LEU A C 1
ATOM 785 O O . LEU A 1 102 ? 4.901 8.957 3.583 1.00 84.12 102 LEU A O 1
ATOM 789 N N . GLY A 1 103 ? 6.933 8.651 4.444 1.00 68.94 103 GLY A N 1
ATOM 790 C CA . GLY A 1 103 ? 7.584 9.447 3.398 1.00 68.94 103 GLY A CA 1
ATOM 791 C C . GLY A 1 103 ? 7.373 10.957 3.538 1.00 68.94 103 GLY A C 1
ATOM 792 O O . GLY A 1 103 ? 7.690 11.694 2.607 1.00 68.94 103 GLY A O 1
ATOM 793 N N . SER A 1 104 ? 6.914 11.425 4.705 1.00 56.53 104 SER A N 1
ATOM 794 C CA . SER A 1 104 ? 7.212 12.768 5.204 1.00 56.53 104 SER A CA 1
ATOM 795 C C . SER A 1 104 ? 8.718 12.838 5.443 1.00 56.53 104 SER A C 1
ATOM 797 O O . SER A 1 104 ? 9.249 12.631 6.533 1.00 56.53 104 SER A O 1
ATOM 799 N N . GLY A 1 105 ? 9.443 13.059 4.355 1.00 50.22 105 GLY A N 1
ATOM 800 C CA . GLY A 1 105 ? 10.836 13.430 4.396 1.00 50.22 105 GLY A CA 1
ATOM 801 C 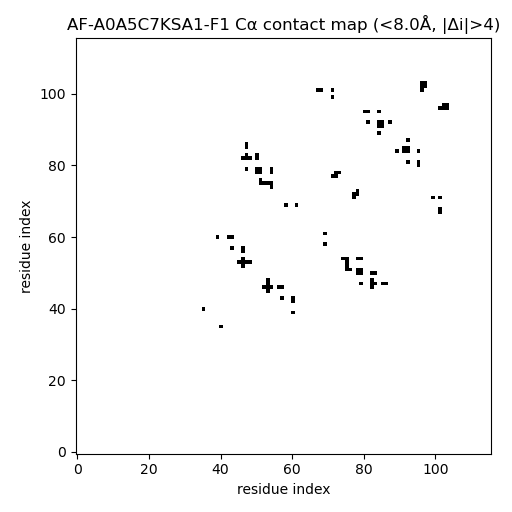C . GLY A 1 105 ? 10.978 14.787 5.082 1.00 50.22 105 GLY A C 1
ATOM 802 O O . GLY A 1 105 ? 11.274 15.767 4.425 1.00 50.22 105 GLY A O 1
ATOM 803 N N . ASN A 1 106 ? 10.896 14.808 6.413 1.00 45.00 106 ASN A N 1
ATOM 804 C CA . ASN A 1 106 ? 11.813 15.610 7.216 1.00 45.00 106 ASN A CA 1
ATOM 805 C C . ASN A 1 106 ? 13.216 14.972 7.208 1.00 45.00 106 ASN A C 1
ATOM 807 O O . ASN A 1 106 ? 14.061 15.284 8.044 1.00 45.00 106 ASN A O 1
ATOM 811 N N . GLY A 1 107 ? 13.478 14.060 6.259 1.00 47.38 107 GLY A N 1
ATOM 812 C CA . GLY A 1 107 ? 14.782 13.948 5.647 1.00 47.38 107 GLY A CA 1
ATOM 813 C C . GLY A 1 107 ? 15.166 15.354 5.250 1.00 47.38 107 GLY A C 1
ATOM 814 O O . GLY A 1 107 ? 14.649 15.898 4.289 1.00 47.38 107 GLY A O 1
ATOM 815 N N . ASN A 1 108 ? 15.980 15.965 6.087 1.00 42.06 108 ASN A N 1
ATOM 816 C CA . ASN A 1 108 ? 16.722 17.162 5.817 1.00 42.06 108 ASN A CA 1
ATOM 817 C C . ASN A 1 108 ? 17.254 17.017 4.385 1.00 42.06 108 ASN A C 1
ATOM 819 O O . ASN A 1 108 ? 18.213 16.289 4.150 1.00 42.06 108 ASN A O 1
ATOM 823 N N . HIS A 1 109 ? 16.621 17.667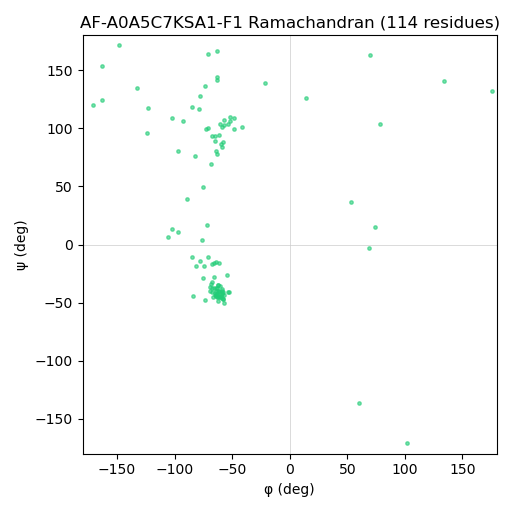 3.408 1.00 45.97 109 HIS A N 1
ATOM 824 C CA . HIS A 1 109 ? 17.263 17.913 2.123 1.00 45.97 109 HIS A CA 1
ATOM 825 C C . HIS A 1 109 ? 18.257 19.055 2.376 1.00 45.97 109 HIS A C 1
ATOM 827 O O . HIS A 1 109 ? 18.283 20.045 1.656 1.00 45.97 109 HIS A O 1
ATOM 833 N N . THR A 1 110 ? 19.087 18.939 3.419 1.00 44.53 110 THR A N 1
ATOM 834 C CA . THR A 1 110 ? 20.404 19.557 3.454 1.00 44.53 110 THR A CA 1
ATOM 835 C C . THR A 1 110 ? 21.228 18.816 2.416 1.00 44.53 110 THR A C 1
ATOM 837 O O . THR A 1 110 ? 22.169 18.083 2.707 1.00 44.53 110 THR A O 1
ATOM 840 N N . GLY A 1 111 ? 20.876 19.038 1.148 1.00 46.56 111 GLY A N 1
ATOM 841 C CA . GLY A 1 111 ? 21.904 19.145 0.144 1.00 46.56 111 GLY A CA 1
ATOM 842 C C . GLY A 1 111 ? 22.866 20.179 0.702 1.00 46.56 111 GLY A C 1
ATOM 843 O O . GLY A 1 111 ? 22.521 21.353 0.830 1.00 46.56 111 GLY A O 1
ATOM 844 N N . TYR A 1 112 ? 24.019 19.709 1.161 1.00 51.84 112 TYR A N 1
ATOM 845 C CA . TYR A 1 112 ? 25.156 20.539 1.497 1.00 51.84 112 TYR A CA 1
ATOM 846 C C . TYR A 1 112 ? 25.541 21.315 0.231 1.00 51.84 112 TYR A C 1
ATOM 848 O O . TYR A 1 112 ? 26.418 20.924 -0.526 1.00 51.84 112 TYR A O 1
ATOM 856 N N . GLY A 1 113 ? 24.861 22.437 0.010 1.00 46.94 113 GLY A N 1
ATOM 857 C CA . GLY A 1 113 ? 25.293 23.553 -0.816 1.00 46.94 113 GLY A CA 1
ATOM 858 C C . GLY A 1 113 ? 26.084 24.545 0.032 1.00 46.94 113 GLY A C 1
ATOM 859 O O . GLY A 1 113 ? 25.903 25.747 -0.092 1.00 46.94 113 GLY A O 1
ATOM 860 N N . ARG A 1 114 ? 26.923 24.053 0.952 1.00 49.03 114 ARG A N 1
ATOM 861 C CA . ARG A 1 114 ? 28.048 24.828 1.480 1.00 49.03 114 ARG A CA 1
ATOM 862 C C . ARG A 1 114 ? 29.278 24.398 0.699 1.00 49.03 114 ARG A C 1
ATOM 864 O O . ARG A 1 114 ? 30.055 23.574 1.163 1.00 49.03 114 ARG A O 1
ATOM 871 N N . ASN A 1 115 ? 29.432 24.956 -0.492 1.00 45.97 115 ASN A N 1
ATOM 872 C CA . ASN A 1 115 ? 30.739 25.076 -1.114 1.00 45.97 115 ASN A CA 1
ATOM 873 C C . ASN A 1 115 ? 30.965 26.554 -1.431 1.00 45.97 115 ASN A C 1
ATOM 875 O O . ASN A 1 115 ? 30.452 27.047 -2.424 1.00 45.97 115 ASN A O 1
ATOM 879 N N . ARG A 1 116 ? 31.676 27.177 -0.481 1.00 47.06 116 ARG A N 1
ATOM 880 C CA . ARG A 1 116 ? 32.665 28.262 -0.594 1.00 47.06 116 ARG A CA 1
ATOM 881 C C . ARG A 1 116 ? 32.285 29.479 -1.427 1.00 47.06 116 ARG A C 1
ATOM 883 O O . ARG A 1 116 ? 32.370 29.396 -2.667 1.00 47.06 116 ARG A O 1
#

Secondary structure (DSSP, 8-state):
----------------------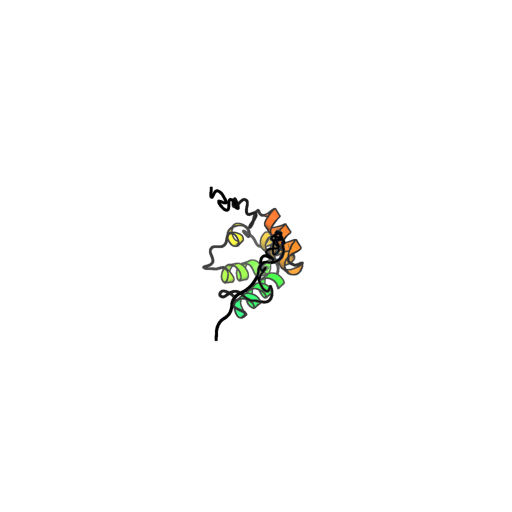------TTPPPTT--HHHHHHHHHHHHTGGGGHHHHHHHTTT---HHHHH--SHHHHHHHHHHHHH-HHHHHHHHHHTTSS---S---------

Mean predicted aligned error: 14.42 Å

Solvent-accessible surface area (backbone atoms only — not comparable to full-atom values): 7552 Å² total; per-residue (Å²): 138,90,81,89,88,81,91,84,83,90,76,88,76,78,78,74,78,73,74,71,76,78,71,72,80,83,69,63,90,86,62,76,58,97,84,66,50,72,68,60,50,51,55,49,52,54,22,35,72,52,30,46,80,13,37,70,60,41,50,61,78,44,56,97,55,93,47,73,65,60,73,68,44,75,46,36,66,55,36,25,54,51,26,50,17,58,74,73,29,70,69,41,40,48,50,53,22,58,78,67,64,51,82,66,62,80,61,73,81,69,69,80,80,81,75,131

Foldseek 3Di:
DDDDDDDDDDDPPPPPPPPPPCPPCPDDPPDDDPPDDPVLVVQCLVLLVVQLVSVVVNVVSCPPPDAVVCVQCVHRNLRNQCSVLVVVDDVSNVVSCVVSVNPPPCVPPPPVPPDD

Sequence (116 aa):
MNKTLL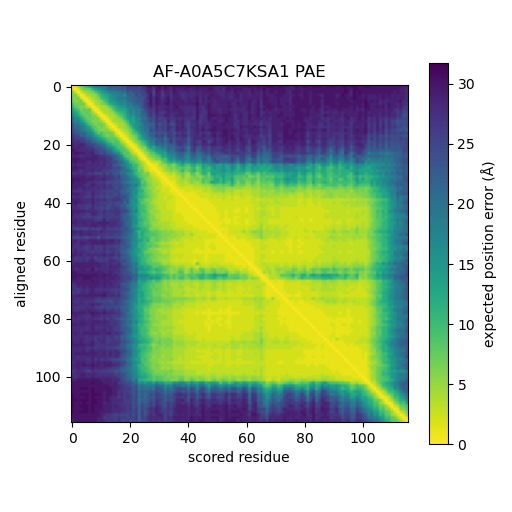VGLSVLSLIALSSTAASAYRGDPNKQGPNYDPARHTAIQETFRKGESGYSSWLKLMEGKATRLKEVIKDSKVFAEFANAQKQGQSAVVAFRTKYNLGSGNGNHTGYGRNR

pLDDT: mean 75.31, std 19.75, range [36.53, 96.06]

Radius of gyration: 27.08 Å; Cα contacts (8 Å, |Δi|>4): 59; chains: 1; bounding box: 61×62×62 Å